Protein AF-A0A9L0SEK7-F1 (afdb_monomer_lite)

Radius of gyration: 17.2 Å; chains: 1; bounding box: 53×29×47 Å

Sequence (97 aa):
PIRLSADFSTETLQARREWSDIFKALKDKNLQPRILYPARISFRYEGEIKSFPDKQKLREFVTKSPPLQEILKKALILEKRKKGERGHKPQTRETDG

Secondary structure (DSSP, 8-state):
---------HHHHHHHHHHHHHHHHHHHTT---EEETTTEEEEEETTEEEEESSHHHHHHHHHH-HHHHHHHHHHHHHHHHHTSS------------

InterPro domains:
  IPR004244 Transposase, L1 [PTHR11505] (1-80)
  IPR035300 L1 transposable element, dsRBD-like domain [PF17490] (11-73)
  IPR042566 L1 transposable element, C-terminal domain [G3DSA:3.30.250.20] (8-91)

Organism: Equus caballus (NCBI:txid9796)

Structure (mmCIF, N/CA/C/O backbone):
data_AF-A0A9L0SEK7-F1
#
_entry.id   AF-A0A9L0SEK7-F1
#
loop_
_atom_site.group_PDB
_atom_site.id
_atom_site.type_symbol
_atom_site.label_atom_id
_atom_site.label_alt_id
_atom_site.label_comp_id
_atom_site.label_asym_id
_atom_site.label_entity_id
_atom_site.label_seq_id
_atom_site.pdbx_PDB_ins_code
_atom_site.Cartn_x
_atom_site.Cartn_y
_atom_site.Cartn_z
_atom_site.occupancy
_atom_site.B_iso_or_equiv
_atom_site.auth_seq_id
_atom_site.auth_comp_id
_atom_site.auth_asym_id
_atom_site.auth_atom_id
_atom_site.pdbx_PDB_model_num
ATOM 1 N N . PRO A 1 1 ? 2.144 -6.645 -33.872 1.00 53.47 1 PRO A N 1
ATOM 2 C CA . PRO A 1 1 ? 2.146 -6.983 -32.426 1.00 53.47 1 PRO A CA 1
ATOM 3 C C . PRO A 1 1 ? 3.193 -6.154 -31.661 1.00 53.47 1 PRO A C 1
ATOM 5 O O . PRO A 1 1 ? 4.390 -6.357 -31.835 1.00 53.47 1 PRO A O 1
ATOM 8 N N . ILE A 1 2 ? 2.742 -5.182 -30.864 1.00 44.53 2 ILE A N 1
ATOM 9 C CA . ILE A 1 2 ? 3.615 -4.267 -30.117 1.00 44.53 2 ILE A CA 1
ATOM 10 C C . ILE A 1 2 ? 4.003 -4.951 -28.804 1.00 44.53 2 ILE A C 1
ATOM 12 O O . ILE A 1 2 ? 3.178 -5.094 -27.902 1.00 44.53 2 ILE A O 1
ATOM 16 N N . ARG A 1 3 ? 5.255 -5.403 -28.690 1.00 48.38 3 ARG A N 1
ATOM 17 C CA . ARG A 1 3 ? 5.814 -5.813 -27.399 1.00 48.38 3 ARG A CA 1
ATOM 18 C C . ARG A 1 3 ? 6.223 -4.534 -26.675 1.00 48.38 3 ARG A C 1
ATOM 20 O O . ARG A 1 3 ? 7.284 -3.987 -26.946 1.00 48.38 3 ARG A O 1
ATOM 27 N N . LEU A 1 4 ? 5.347 -4.033 -25.803 1.00 55.09 4 LEU A N 1
ATOM 28 C CA . LEU A 1 4 ? 5.680 -3.001 -24.818 1.00 55.09 4 LEU A CA 1
ATOM 29 C C . LEU A 1 4 ? 6.699 -3.595 -23.834 1.00 55.09 4 LEU A C 1
ATOM 31 O O . LEU A 1 4 ? 6.350 -4.035 -22.740 1.00 55.09 4 LEU A O 1
ATOM 35 N N . SER A 1 5 ? 7.966 -3.647 -24.244 1.00 54.03 5 SER A N 1
ATOM 36 C CA . SER A 1 5 ? 9.093 -3.763 -23.327 1.00 54.03 5 SER A CA 1
ATOM 37 C C . SER A 1 5 ? 9.185 -2.437 -22.582 1.00 54.03 5 SER A C 1
ATOM 39 O O . SER A 1 5 ? 9.952 -1.553 -22.944 1.00 54.03 5 SER A O 1
ATOM 41 N N . ALA A 1 6 ? 8.328 -2.266 -21.574 1.00 58.75 6 ALA A N 1
ATOM 42 C CA . ALA A 1 6 ? 8.636 -1.350 -20.492 1.00 58.75 6 ALA A CA 1
ATOM 43 C C . ALA A 1 6 ? 10.015 -1.759 -19.961 1.00 58.75 6 ALA A C 1
ATOM 45 O O . ALA A 1 6 ? 10.242 -2.949 -19.744 1.00 58.75 6 ALA A O 1
ATOM 46 N N . ASP A 1 7 ? 10.930 -0.806 -19.823 1.00 58.78 7 ASP A N 1
ATOM 47 C CA . ASP A 1 7 ? 12.290 -1.022 -19.330 1.00 58.78 7 ASP A CA 1
ATOM 48 C C . ASP A 1 7 ? 12.222 -1.567 -17.889 1.00 58.78 7 ASP A C 1
ATOM 50 O O . ASP A 1 7 ? 12.166 -0.839 -16.896 1.00 58.78 7 ASP A O 1
ATOM 54 N N . PHE A 1 8 ? 12.076 -2.889 -17.769 1.00 62.03 8 PHE A N 1
ATOM 55 C CA . PHE A 1 8 ? 11.927 -3.599 -16.509 1.00 62.03 8 PHE A CA 1
ATOM 56 C C . PHE A 1 8 ? 13.307 -3.737 -15.869 1.00 62.03 8 PHE A C 1
ATOM 58 O O . PHE A 1 8 ? 13.884 -4.823 -15.847 1.00 62.03 8 PHE A O 1
ATOM 65 N N . SER A 1 9 ? 13.832 -2.641 -15.318 1.00 74.50 9 SER A N 1
ATOM 66 C CA . SER A 1 9 ? 14.967 -2.735 -14.400 1.00 74.50 9 SER A CA 1
ATOM 67 C C . SER A 1 9 ? 14.615 -3.688 -13.250 1.00 74.50 9 SER A C 1
ATOM 69 O O . SER A 1 9 ? 13.465 -3.754 -12.787 1.00 74.50 9 SER A O 1
ATOM 71 N N . THR A 1 10 ? 15.614 -4.422 -12.764 1.00 70.56 10 THR A N 1
ATOM 72 C CA . THR A 1 10 ? 15.499 -5.329 -11.615 1.00 70.56 10 THR A CA 1
ATOM 73 C C . THR A 1 10 ? 14.920 -4.624 -10.385 1.00 70.56 10 THR A C 1
ATOM 75 O O . THR A 1 10 ? 14.124 -5.223 -9.660 1.00 70.56 10 THR A O 1
ATOM 78 N N . GLU A 1 11 ? 15.208 -3.331 -10.207 1.00 71.62 11 GLU A N 1
ATOM 79 C CA . GLU A 1 11 ? 14.646 -2.494 -9.140 1.00 71.62 11 GLU A CA 1
ATOM 80 C C . GLU A 1 11 ? 13.126 -2.316 -9.263 1.00 71.62 11 GLU A C 1
ATOM 82 O O . GLU A 1 11 ? 12.395 -2.431 -8.278 1.00 71.62 11 GLU A O 1
ATOM 87 N N . THR A 1 12 ? 12.620 -2.116 -10.483 1.00 76.44 12 THR A N 1
ATOM 88 C CA . THR A 1 12 ? 11.179 -1.947 -10.736 1.00 76.44 12 THR A CA 1
ATOM 89 C C . THR A 1 12 ? 10.434 -3.266 -10.523 1.00 76.44 12 THR A C 1
ATOM 91 O O . THR A 1 12 ? 9.343 -3.295 -9.945 1.00 76.44 12 THR A O 1
ATOM 94 N N . LEU A 1 13 ? 11.036 -4.387 -10.933 1.00 79.25 13 LEU A N 1
ATOM 95 C CA . LEU A 1 13 ? 10.486 -5.724 -10.697 1.00 79.25 13 LEU A CA 1
ATOM 96 C C . LEU A 1 13 ? 10.453 -6.081 -9.207 1.00 79.25 13 LEU A C 1
ATOM 98 O O . LEU A 1 13 ? 9.457 -6.638 -8.732 1.00 79.25 13 LEU A O 1
ATOM 102 N N . GLN A 1 14 ? 11.506 -5.739 -8.460 1.00 78.69 14 GLN A N 1
ATOM 103 C CA . GLN A 1 14 ? 11.546 -5.967 -7.021 1.00 78.69 14 GLN A CA 1
ATOM 104 C C . GLN A 1 14 ? 10.504 -5.107 -6.299 1.00 78.69 14 GLN A C 1
ATOM 106 O O . GLN A 1 14 ? 9.709 -5.645 -5.525 1.00 78.69 14 GLN A O 1
ATOM 111 N N . ALA A 1 15 ? 10.428 -3.813 -6.618 1.00 78.00 15 ALA A N 1
ATOM 112 C CA . ALA A 1 15 ? 9.442 -2.916 -6.033 1.00 78.00 15 ALA A CA 1
ATOM 113 C C . ALA A 1 15 ? 8.007 -3.414 -6.276 1.00 78.00 15 ALA A C 1
ATOM 115 O O . ALA A 1 15 ? 7.185 -3.388 -5.363 1.00 78.00 15 ALA A O 1
ATOM 116 N N . ARG A 1 16 ? 7.696 -3.966 -7.460 1.00 82.31 16 ARG A N 1
ATOM 117 C CA . ARG A 1 16 ? 6.378 -4.576 -7.729 1.00 82.31 16 ARG A CA 1
ATOM 118 C C . ARG A 1 16 ? 6.066 -5.791 -6.858 1.00 82.31 16 ARG A C 1
ATOM 120 O O . ARG A 1 16 ? 4.918 -5.938 -6.431 1.00 82.31 16 ARG A O 1
ATOM 127 N N . ARG A 1 17 ? 7.048 -6.654 -6.571 1.00 82.31 17 ARG A N 1
ATOM 128 C CA . ARG A 1 17 ? 6.852 -7.756 -5.611 1.00 82.31 17 ARG A CA 1
ATOM 129 C C . ARG A 1 17 ? 6.554 -7.211 -4.222 1.00 82.31 17 ARG A C 1
ATOM 131 O O . ARG A 1 17 ? 5.575 -7.630 -3.619 1.00 82.31 17 ARG A O 1
ATOM 138 N N . GLU A 1 18 ? 7.330 -6.233 -3.766 1.00 80.06 18 GLU A N 1
ATOM 139 C CA . GLU A 1 18 ? 7.120 -5.609 -2.456 1.00 80.06 18 GLU A CA 1
ATOM 140 C C . GLU A 1 18 ? 5.742 -4.930 -2.359 1.00 80.06 18 GLU A C 1
ATOM 142 O O . GLU A 1 18 ? 5.057 -5.050 -1.341 1.00 80.06 18 GLU A O 1
ATOM 147 N N . TRP A 1 19 ? 5.283 -4.283 -3.436 1.00 87.56 19 TRP A N 1
ATOM 148 C CA . TRP A 1 19 ? 3.940 -3.705 -3.508 1.00 87.56 19 TRP A CA 1
ATOM 149 C C . TRP A 1 19 ? 2.822 -4.747 -3.510 1.00 87.56 19 TRP A C 1
ATOM 151 O O . TRP A 1 19 ? 1.720 -4.429 -3.073 1.00 87.56 19 TRP A O 1
ATOM 161 N N . SER A 1 20 ? 3.076 -5.981 -3.952 1.00 86.56 20 SER A N 1
ATOM 162 C CA . SER A 1 20 ? 2.050 -7.029 -4.035 1.00 86.56 20 SER A CA 1
ATOM 163 C C . SER A 1 20 ? 1.557 -7.466 -2.650 1.00 86.56 20 SER A C 1
ATOM 165 O O . SER A 1 20 ? 0.348 -7.563 -2.426 1.00 86.56 20 SER A O 1
ATOM 167 N N . ASP A 1 21 ? 2.473 -7.665 -1.698 1.00 86.19 21 ASP A N 1
ATOM 168 C CA . ASP A 1 21 ? 2.129 -8.021 -0.314 1.00 86.19 21 ASP A CA 1
ATOM 169 C C . ASP A 1 21 ? 1.372 -6.879 0.392 1.00 86.19 21 ASP A C 1
ATOM 171 O O . ASP A 1 21 ? 0.361 -7.103 1.064 1.00 86.19 21 ASP A O 1
ATOM 175 N N . ILE A 1 22 ? 1.813 -5.634 0.182 1.00 88.12 22 ILE A N 1
ATOM 176 C CA . ILE A 1 22 ? 1.172 -4.427 0.729 1.00 88.12 22 ILE A CA 1
ATOM 177 C C . ILE A 1 22 ? -0.228 -4.245 0.135 1.00 88.12 22 ILE A C 1
ATOM 179 O O . ILE A 1 22 ? -1.187 -3.998 0.863 1.00 88.12 22 ILE A O 1
ATOM 183 N N . PHE A 1 23 ? -0.368 -4.410 -1.180 1.00 89.44 23 PHE A N 1
ATOM 184 C CA . PHE A 1 23 ? -1.644 -4.307 -1.879 1.00 89.44 23 PHE A CA 1
ATOM 185 C C . PHE A 1 23 ? -2.675 -5.289 -1.319 1.00 89.44 23 PHE A C 1
ATOM 187 O O . PHE A 1 23 ? -3.821 -4.907 -1.087 1.00 89.44 23 PHE A O 1
ATOM 194 N N . LYS A 1 24 ? -2.269 -6.536 -1.039 1.00 88.81 24 LYS A N 1
ATOM 195 C CA . LYS A 1 24 ? -3.155 -7.545 -0.442 1.00 88.81 24 LYS A CA 1
ATOM 196 C C . LYS A 1 24 ? -3.650 -7.118 0.943 1.00 88.81 24 LYS A C 1
ATOM 198 O O . LYS A 1 24 ? -4.843 -7.231 1.212 1.00 88.81 24 LYS A O 1
ATOM 203 N N . ALA A 1 25 ? -2.767 -6.581 1.786 1.00 88.94 25 ALA A N 1
ATOM 204 C CA . ALA A 1 25 ? -3.129 -6.097 3.119 1.00 88.94 25 ALA A CA 1
ATOM 205 C C . ALA A 1 25 ? -4.058 -4.866 3.076 1.00 88.94 25 ALA A C 1
ATOM 207 O O . ALA A 1 25 ? -5.012 -4.783 3.844 1.00 88.94 25 ALA A O 1
ATOM 208 N N . LEU A 1 26 ? -3.834 -3.935 2.143 1.00 90.81 26 LEU A N 1
ATOM 209 C CA . LEU A 1 26 ? -4.723 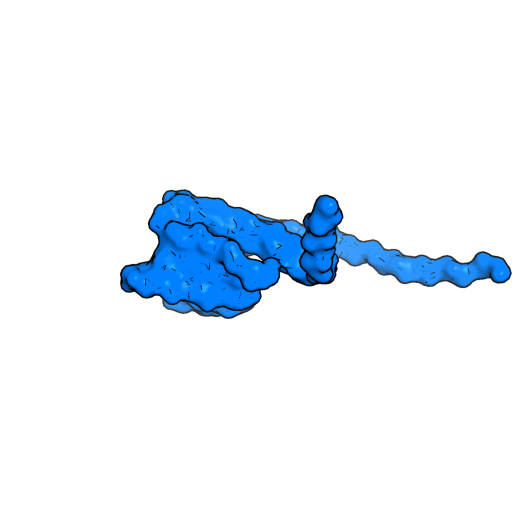-2.783 1.941 1.00 90.81 26 LEU A CA 1
ATOM 210 C C . LEU A 1 26 ? -6.096 -3.200 1.389 1.00 90.81 26 LEU A C 1
ATOM 212 O O . LEU A 1 26 ? -7.114 -2.597 1.735 1.00 90.81 26 LEU A O 1
ATOM 216 N N . LYS A 1 27 ? -6.136 -4.236 0.541 1.00 89.75 27 LYS A N 1
ATOM 217 C CA . LYS A 1 27 ? -7.375 -4.784 -0.023 1.00 89.75 27 LYS A CA 1
ATOM 218 C C . LYS A 1 27 ? -8.236 -5.460 1.046 1.00 89.75 27 LYS A C 1
ATOM 220 O O . LYS A 1 27 ? -9.444 -5.263 1.034 1.00 89.75 27 LYS A O 1
ATOM 225 N N . ASP A 1 28 ? -7.619 -6.179 1.984 1.00 89.75 28 ASP A N 1
ATOM 226 C CA . ASP A 1 28 ? -8.295 -6.802 3.136 1.00 89.75 28 ASP A CA 1
ATOM 227 C C . ASP A 1 28 ? -9.069 -5.780 3.987 1.00 89.75 28 ASP A C 1
ATOM 229 O O . ASP A 1 28 ? -10.147 -6.059 4.500 1.00 89.75 28 ASP A O 1
ATOM 233 N N . LYS A 1 29 ? -8.559 -4.546 4.062 1.00 89.38 29 LYS A N 1
ATOM 234 C CA . LYS A 1 29 ? -9.186 -3.432 4.789 1.00 89.38 29 LYS A CA 1
ATOM 235 C C . LYS A 1 29 ? -10.053 -2.521 3.930 1.00 89.38 29 LYS A C 1
ATOM 237 O O . LYS A 1 29 ? -10.436 -1.445 4.377 1.00 89.38 29 LYS A O 1
ATOM 242 N N . ASN A 1 30 ? -10.358 -2.936 2.702 1.00 89.88 30 ASN A N 1
ATOM 243 C CA . ASN A 1 30 ? -11.197 -2.192 1.768 1.00 89.88 30 ASN A CA 1
ATOM 244 C C . ASN A 1 30 ? -10.719 -0.743 1.508 1.00 89.88 30 ASN A C 1
ATOM 246 O O . ASN A 1 30 ? -11.513 0.143 1.196 1.00 89.88 30 ASN A O 1
ATOM 250 N N . LEU A 1 31 ? -9.404 -0.498 1.585 1.00 91.44 31 LEU A N 1
ATOM 251 C CA . LEU A 1 31 ? -8.794 0.829 1.391 1.00 91.44 31 LEU A CA 1
ATOM 252 C C . LEU A 1 31 ? -8.658 1.220 -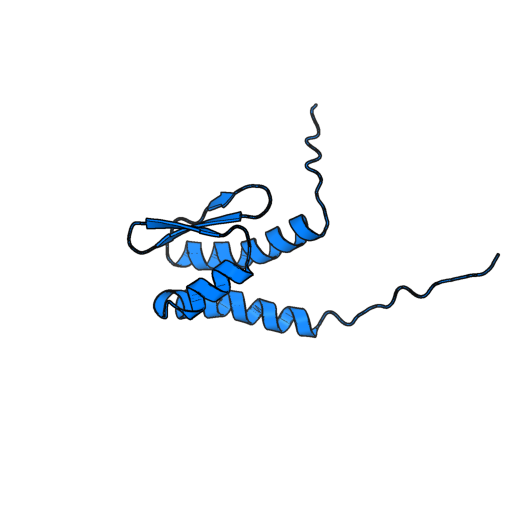0.091 1.00 91.44 31 LEU A C 1
ATOM 254 O O . LEU A 1 31 ? -7.991 2.194 -0.426 1.00 91.44 31 LEU A O 1
ATOM 258 N N . GLN A 1 32 ? -9.274 0.459 -1.000 1.00 94.00 32 GLN A N 1
ATOM 259 C CA . GLN A 1 32 ? -9.270 0.704 -2.447 1.00 94.00 32 GLN A CA 1
ATOM 260 C C . GLN A 1 32 ? -7.854 0.950 -3.016 1.00 94.00 32 GLN A C 1
ATOM 262 O O . GLN A 1 32 ? -7.621 1.974 -3.668 1.00 94.00 32 GLN A O 1
ATOM 267 N N . PRO A 1 33 ? -6.883 0.047 -2.760 1.00 93.00 33 PRO A N 1
ATOM 268 C CA . PRO A 1 33 ? -5.526 0.244 -3.239 1.00 93.00 33 PRO A CA 1
ATOM 269 C C . PRO A 1 33 ? -5.457 0.186 -4.771 1.00 93.00 33 PRO A C 1
ATOM 271 O O . PRO A 1 33 ? -6.164 -0.590 -5.417 1.00 93.00 33 PRO A O 1
ATOM 274 N N . ARG A 1 34 ? -4.560 0.975 -5.360 1.00 91.88 34 ARG A N 1
ATOM 275 C CA . ARG A 1 34 ? -4.209 0.979 -6.785 1.00 91.88 34 ARG A CA 1
ATOM 276 C C . ARG A 1 34 ? -2.692 0.999 -6.933 1.00 91.88 34 ARG A C 1
ATOM 278 O O . ARG A 1 34 ? -2.013 1.809 -6.311 1.00 91.88 34 ARG A O 1
ATOM 285 N N . ILE A 1 35 ? -2.161 0.115 -7.771 1.00 88.06 35 ILE A N 1
ATOM 286 C CA . ILE A 1 35 ? -0.748 0.138 -8.164 1.00 88.06 35 ILE A CA 1
ATOM 287 C C . ILE A 1 35 ? -0.651 0.969 -9.442 1.00 88.06 35 ILE A C 1
ATOM 289 O O . ILE A 1 35 ? -1.307 0.661 -10.435 1.00 88.06 35 ILE A O 1
ATOM 293 N N . LEU A 1 36 ? 0.147 2.029 -9.403 1.00 87.25 36 LEU A N 1
ATOM 294 C CA . LEU A 1 36 ? 0.424 2.905 -10.534 1.00 87.25 36 LEU A CA 1
ATOM 295 C C . LEU A 1 36 ? 1.822 2.596 -11.087 1.00 87.25 36 LEU A C 1
ATOM 297 O O . LEU A 1 36 ? 2.765 2.322 -10.340 1.00 87.25 36 LEU A O 1
A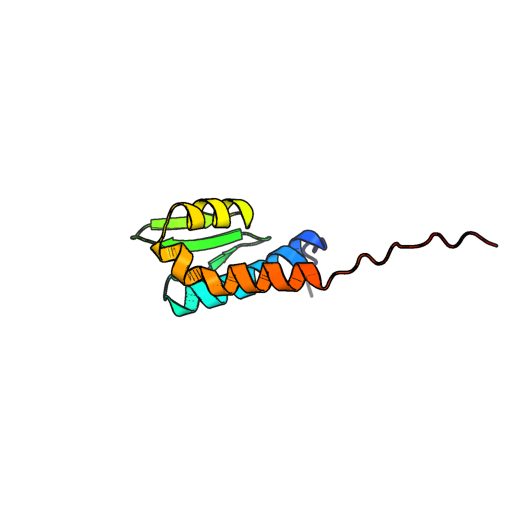TOM 301 N N . TYR A 1 37 ? 1.961 2.656 -12.410 1.00 79.56 37 TYR A N 1
ATOM 302 C CA . TYR A 1 37 ? 3.240 2.471 -13.094 1.00 79.56 37 TYR A CA 1
ATOM 303 C C . TYR A 1 37 ? 4.219 3.618 -12.758 1.00 79.56 37 TYR A C 1
ATOM 305 O O . TYR A 1 37 ? 3.770 4.758 -12.609 1.00 79.56 37 TYR A O 1
ATOM 313 N N . PRO A 1 38 ? 5.542 3.374 -12.658 1.00 75.19 38 PRO A N 1
ATOM 314 C CA . PRO A 1 38 ? 6.240 2.081 -12.738 1.00 75.19 38 PRO A CA 1
ATOM 315 C C . PRO A 1 38 ? 6.268 1.290 -11.418 1.00 75.19 38 PRO A C 1
ATOM 317 O O . PRO A 1 38 ? 6.275 0.060 -11.446 1.00 75.19 38 PRO A O 1
ATOM 320 N N . ALA A 1 39 ? 6.226 1.968 -10.267 1.00 80.19 39 ALA A N 1
ATOM 321 C CA . ALA A 1 39 ? 6.285 1.335 -8.947 1.00 80.19 39 ALA A CA 1
ATOM 322 C C . ALA A 1 39 ? 5.699 2.223 -7.833 1.00 80.19 39 ALA A C 1
ATOM 324 O O . ALA A 1 39 ? 6.319 2.390 -6.787 1.00 80.19 39 ALA A O 1
ATOM 325 N N . ARG A 1 40 ? 4.516 2.815 -8.036 1.00 88.56 40 ARG A N 1
ATOM 326 C CA . ARG A 1 40 ? 3.841 3.630 -7.008 1.00 88.56 40 ARG A CA 1
ATOM 327 C C . ARG A 1 40 ? 2.594 2.904 -6.505 1.00 88.56 40 ARG A C 1
ATOM 329 O O . ARG A 1 40 ? 1.937 2.212 -7.278 1.00 88.56 40 ARG A O 1
ATOM 336 N N . ILE A 1 41 ? 2.219 3.099 -5.245 1.00 91.12 41 ILE A N 1
ATOM 337 C CA . ILE A 1 41 ? 0.919 2.650 -4.724 1.00 91.12 41 ILE A CA 1
ATOM 338 C C . ILE A 1 41 ? 0.094 3.854 -4.289 1.00 91.12 41 ILE A C 1
ATOM 340 O O . ILE A 1 41 ? 0.629 4.824 -3.757 1.00 91.12 41 ILE A O 1
ATOM 344 N N . SER A 1 42 ? -1.214 3.795 -4.481 1.00 93.12 42 SER A N 1
ATOM 345 C CA . SER A 1 42 ? -2.156 4.707 -3.849 1.00 93.12 42 SER A CA 1
ATOM 346 C C . SER A 1 42 ? -3.274 3.937 -3.170 1.00 93.12 42 SER A C 1
ATOM 348 O O . SER A 1 42 ? -3.580 2.813 -3.554 1.00 93.12 42 SER A O 1
ATOM 350 N N . PHE A 1 43 ? -3.856 4.514 -2.127 1.00 93.94 43 PHE A N 1
ATOM 351 C CA . PHE A 1 43 ? -5.021 3.966 -1.438 1.00 93.94 43 PHE A CA 1
ATOM 352 C C . PHE A 1 43 ? -5.800 5.090 -0.761 1.00 93.94 43 PHE A C 1
ATOM 354 O O . PHE A 1 43 ? -5.266 6.175 -0.515 1.00 93.94 43 PHE A O 1
ATOM 361 N N . ARG A 1 44 ? -7.075 4.834 -0.480 1.00 93.81 44 ARG A N 1
ATOM 362 C CA . ARG A 1 44 ? -7.937 5.751 0.256 1.00 93.81 44 ARG A CA 1
ATOM 363 C C . ARG A 1 44 ? -7.765 5.519 1.753 1.00 93.81 44 ARG A C 1
ATOM 365 O O . ARG A 1 44 ? -7.930 4.397 2.221 1.00 93.81 44 ARG A O 1
ATOM 372 N N . TYR A 1 45 ? -7.456 6.572 2.495 1.00 90.88 45 TYR A N 1
ATOM 373 C CA . TYR A 1 45 ? -7.295 6.548 3.944 1.00 90.88 45 TYR A CA 1
ATOM 374 C C . TYR A 1 45 ? -7.855 7.839 4.537 1.00 90.88 45 TYR A C 1
ATOM 376 O O . TYR A 1 45 ? -7.550 8.918 4.038 1.00 90.88 45 TYR A O 1
ATOM 384 N N . GLU A 1 46 ? -8.726 7.712 5.542 1.00 89.81 46 GLU A N 1
ATOM 385 C CA . GLU A 1 46 ? -9.416 8.847 6.186 1.00 89.81 46 GLU A CA 1
ATOM 386 C C . GLU A 1 46 ? -10.111 9.800 5.189 1.00 89.81 46 GLU A C 1
ATOM 388 O O . GLU A 1 46 ? -10.141 11.011 5.355 1.00 89.81 46 GLU A O 1
ATOM 393 N N . GLY A 1 47 ? -10.673 9.251 4.107 1.00 90.62 47 GLY A N 1
ATOM 394 C CA . GLY A 1 47 ? -11.373 10.028 3.077 1.00 90.62 47 GLY A CA 1
ATOM 395 C C . GLY A 1 47 ? -10.473 10.591 1.973 1.00 90.62 47 GLY A C 1
ATOM 396 O O . GLY A 1 47 ? -10.978 10.831 0.876 1.00 90.62 47 GLY A O 1
ATOM 397 N N . GLU A 1 48 ? -9.162 10.677 2.195 1.00 92.50 48 GLU A N 1
ATOM 398 C CA . GLU A 1 48 ? -8.178 11.178 1.233 1.00 92.50 48 GLU A CA 1
ATOM 399 C C . GLU A 1 48 ? -7.504 10.052 0.435 1.00 92.50 48 GLU A C 1
ATOM 401 O O . GLU A 1 48 ? -7.311 8.938 0.924 1.00 92.50 48 GLU A O 1
ATOM 406 N N . ILE A 1 49 ? -7.085 10.341 -0.800 1.00 92.88 49 ILE A N 1
ATOM 407 C CA . ILE A 1 49 ? -6.229 9.432 -1.573 1.00 92.88 49 ILE A CA 1
ATOM 408 C C . ILE A 1 49 ? -4.774 9.751 -1.237 1.00 92.88 49 ILE A C 1
ATOM 410 O O . ILE A 1 49 ? -4.258 10.805 -1.605 1.00 92.88 49 ILE A O 1
ATOM 414 N N . LYS A 1 50 ? -4.086 8.822 -0.575 1.00 92.75 50 LYS A N 1
ATOM 415 C CA . LYS A 1 50 ? -2.643 8.919 -0.335 1.00 92.75 50 LYS A CA 1
ATOM 416 C C . LYS A 1 50 ? -1.908 8.129 -1.412 1.00 92.75 50 LYS A C 1
ATOM 418 O O . LYS A 1 50 ? -2.335 7.037 -1.785 1.00 92.75 50 LYS A O 1
ATOM 423 N N . SER A 1 51 ? -0.810 8.679 -1.929 1.00 91.94 51 SER A N 1
ATOM 424 C CA . SER A 1 51 ? 0.034 8.013 -2.927 1.00 91.94 51 SER A CA 1
ATOM 425 C C . SER A 1 51 ? 1.491 8.013 -2.488 1.00 91.94 51 SER A C 1
ATOM 427 O O . SER A 1 51 ? 2.001 9.029 -2.020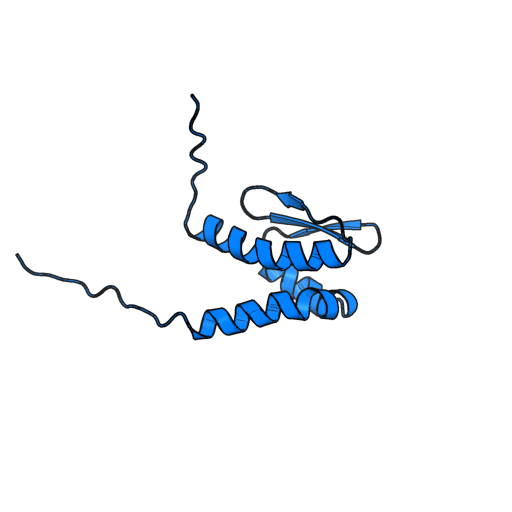 1.00 91.94 51 SER A O 1
ATOM 429 N N . PHE A 1 52 ? 2.158 6.880 -2.667 1.00 91.69 52 PHE A N 1
ATOM 430 C CA . PHE A 1 52 ? 3.528 6.656 -2.240 1.00 91.69 52 PHE A CA 1
ATOM 431 C C . PHE A 1 52 ? 4.339 6.158 -3.436 1.00 91.69 52 PHE A C 1
ATOM 433 O O . PHE A 1 52 ? 3.989 5.128 -4.021 1.00 91.69 52 PHE A O 1
ATOM 440 N N . PRO A 1 53 ? 5.384 6.895 -3.847 1.00 86.31 53 PRO A N 1
ATOM 441 C CA . PRO A 1 53 ? 6.237 6.476 -4.950 1.00 86.31 53 PRO A CA 1
ATOM 442 C C . PRO A 1 53 ? 7.248 5.403 -4.545 1.00 86.31 53 PRO A C 1
ATOM 444 O O . PRO A 1 53 ? 7.763 4.696 -5.399 1.00 86.31 53 PRO A O 1
ATOM 447 N N . ASP A 1 54 ? 7.506 5.272 -3.249 1.00 85.06 54 ASP A N 1
ATOM 448 C CA . ASP A 1 54 ? 8.472 4.348 -2.689 1.00 85.06 54 ASP A CA 1
ATOM 449 C C . ASP A 1 54 ? 7.951 3.773 -1.366 1.00 85.06 54 ASP A C 1
ATOM 451 O O . ASP A 1 54 ? 7.083 4.332 -0.684 1.00 85.06 54 ASP A O 1
ATOM 455 N N . LYS A 1 55 ? 8.482 2.608 -1.008 1.00 82.69 55 LYS A N 1
ATOM 456 C CA . LYS A 1 55 ? 8.090 1.895 0.207 1.00 82.69 55 LYS A CA 1
ATOM 457 C C . LYS A 1 55 ? 8.592 2.579 1.478 1.00 82.69 55 LYS A C 1
ATOM 459 O O . LYS A 1 55 ? 7.994 2.386 2.536 1.00 82.69 55 LYS A O 1
ATOM 464 N N . GLN A 1 56 ? 9.679 3.347 1.408 1.00 85.56 56 GLN A N 1
ATOM 465 C CA . GLN A 1 56 ? 10.232 4.017 2.582 1.00 85.56 56 GLN A CA 1
ATOM 466 C C . GLN A 1 56 ? 9.267 5.092 3.089 1.00 85.56 56 GLN A C 1
ATOM 468 O O . GLN A 1 56 ? 8.875 5.038 4.252 1.00 85.56 56 GLN A O 1
ATOM 473 N N . LYS A 1 57 ? 8.764 5.951 2.200 1.00 89.88 57 LYS A N 1
ATOM 474 C CA . LYS A 1 57 ? 7.735 6.948 2.513 1.00 89.88 57 LYS A CA 1
ATOM 475 C C . LYS A 1 57 ? 6.459 6.314 3.041 1.00 89.88 57 LYS A C 1
ATOM 477 O O . LYS A 1 57 ? 5.859 6.841 3.976 1.00 89.88 57 LYS A O 1
ATOM 482 N N . LEU A 1 58 ? 6.059 5.159 2.497 1.00 89.62 58 LEU A N 1
ATOM 483 C CA . LEU A 1 58 ? 4.944 4.409 3.073 1.00 89.62 58 LEU A CA 1
ATOM 484 C C . LEU A 1 58 ? 5.256 3.978 4.512 1.00 89.62 58 LEU A C 1
ATOM 486 O O . LEU A 1 58 ? 4.421 4.163 5.388 1.00 89.62 58 LEU A O 1
ATOM 490 N N . ARG A 1 59 ? 6.443 3.425 4.789 1.00 88.50 59 ARG A N 1
ATOM 491 C CA . ARG A 1 59 ? 6.827 3.018 6.153 1.00 88.50 59 ARG A CA 1
ATOM 492 C C . ARG A 1 59 ? 6.851 4.194 7.122 1.00 88.50 59 ARG A C 1
ATOM 494 O O . ARG A 1 59 ? 6.388 4.036 8.248 1.00 88.50 59 ARG A O 1
ATOM 501 N N . GLU A 1 60 ? 7.362 5.346 6.705 1.00 90.62 60 GLU A N 1
ATOM 502 C CA . GLU A 1 60 ? 7.374 6.562 7.524 1.00 90.62 60 GLU A CA 1
ATOM 503 C C . GLU A 1 60 ? 5.952 7.025 7.852 1.00 90.62 60 GLU A C 1
ATOM 505 O O . GLU A 1 60 ? 5.667 7.365 8.998 1.00 90.62 60 GLU A O 1
ATOM 510 N N . PHE A 1 61 ? 5.038 6.967 6.879 1.00 91.00 61 PHE A N 1
ATOM 511 C CA . PHE A 1 61 ? 3.625 7.284 7.091 1.00 91.00 61 PHE A CA 1
ATOM 512 C C . PHE A 1 61 ? 2.946 6.288 8.039 1.00 91.00 61 PHE A C 1
ATOM 514 O O . PHE A 1 61 ? 2.338 6.680 9.027 1.00 91.00 61 PHE A O 1
ATOM 521 N N . VAL A 1 62 ? 3.133 4.991 7.801 1.00 89.56 62 VAL A N 1
ATOM 522 C CA . VAL A 1 62 ? 2.593 3.911 8.639 1.00 89.56 62 VAL A CA 1
ATOM 523 C C . VAL A 1 62 ? 3.111 3.990 10.076 1.00 89.56 62 VAL A C 1
ATOM 525 O O . VAL A 1 62 ? 2.372 3.696 11.007 1.00 89.56 62 VAL A O 1
ATOM 528 N N . THR A 1 63 ? 4.357 4.426 10.274 1.00 88.00 63 THR A N 1
ATOM 529 C CA . THR A 1 63 ? 4.936 4.612 11.617 1.00 88.00 63 THR A CA 1
ATOM 530 C C . THR A 1 63 ? 4.278 5.772 12.370 1.00 88.00 63 THR A C 1
ATOM 532 O O . THR A 1 63 ? 4.205 5.734 13.593 1.00 88.00 63 THR A O 1
ATOM 535 N N . LYS A 1 64 ? 3.761 6.783 11.661 1.00 91.06 64 LYS A N 1
ATOM 536 C CA . LYS A 1 64 ? 3.042 7.921 12.257 1.00 91.06 64 LYS A CA 1
ATOM 537 C C . LYS A 1 64 ? 1.559 7.625 12.507 1.00 91.06 64 LYS A C 1
ATOM 539 O O . LYS A 1 64 ? 0.915 8.368 13.238 1.00 91.06 64 LYS A O 1
ATOM 544 N N . SER A 1 65 ? 1.021 6.556 11.920 1.00 88.62 65 SER A N 1
ATOM 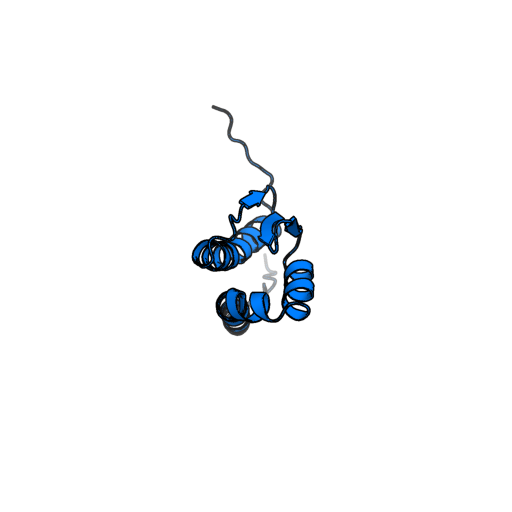545 C CA . SER A 1 65 ? -0.405 6.219 11.961 1.00 88.62 65 SER A CA 1
ATOM 546 C C . SER A 1 65 ? -0.628 4.829 12.576 1.00 88.62 65 SER A C 1
ATOM 548 O O . SER A 1 65 ? -0.589 3.829 11.850 1.00 88.62 65 SER A O 1
ATOM 550 N N . PRO A 1 66 ? -0.933 4.736 13.886 1.00 88.12 66 PRO A N 1
ATOM 551 C CA . PRO A 1 66 ? -1.151 3.461 14.578 1.00 88.12 66 PRO A CA 1
ATOM 552 C C . PRO A 1 66 ? -2.165 2.511 13.902 1.00 88.12 66 PRO A C 1
ATOM 554 O O . PRO A 1 66 ? -1.865 1.321 13.787 1.00 88.12 66 PRO A O 1
ATOM 557 N N . PRO A 1 67 ? -3.309 2.982 13.357 1.00 88.56 67 PRO A N 1
ATOM 558 C CA . PRO A 1 67 ? -4.259 2.100 12.672 1.00 88.56 67 PRO A CA 1
ATOM 559 C C . PRO A 1 67 ? -3.656 1.429 11.433 1.00 88.56 67 PRO A C 1
ATOM 561 O O . PRO A 1 67 ? -3.847 0.237 11.195 1.00 88.56 67 PRO A O 1
ATOM 564 N N . LEU A 1 68 ? -2.875 2.174 10.645 1.00 88.31 68 LEU A N 1
ATOM 565 C CA . LEU A 1 68 ? -2.193 1.627 9.473 1.00 88.31 68 LEU A CA 1
ATOM 566 C C . LEU A 1 68 ? -1.050 0.697 9.858 1.00 88.31 68 LEU A C 1
ATOM 568 O O . LEU A 1 68 ? -0.784 -0.267 9.135 1.00 88.31 68 LEU A O 1
ATOM 572 N N . GLN A 1 69 ? -0.394 0.963 10.988 1.00 88.88 69 GLN A N 1
ATOM 573 C CA . GLN A 1 69 ? 0.638 0.089 11.524 1.00 88.88 69 GLN A CA 1
ATOM 574 C C . GLN A 1 69 ? 0.084 -1.309 11.779 1.00 88.88 69 GLN A C 1
ATOM 576 O O . GLN A 1 69 ? 0.715 -2.273 11.359 1.00 88.88 69 GLN A O 1
ATOM 581 N N . GLU A 1 70 ? -1.096 -1.427 12.390 1.00 87.75 70 GLU A N 1
ATOM 582 C CA . GLU A 1 70 ? -1.757 -2.714 12.636 1.00 87.75 70 GLU A CA 1
ATOM 583 C C . GLU A 1 70 ? -2.108 -3.445 11.335 1.00 87.75 70 GLU A C 1
ATOM 585 O O . GLU A 1 70 ? -1.827 -4.637 11.184 1.00 87.75 70 GLU A O 1
ATOM 590 N N . ILE A 1 71 ? -2.652 -2.714 10.360 1.00 87.81 71 ILE A N 1
ATOM 591 C CA . ILE A 1 71 ? -3.073 -3.250 9.059 1.00 87.81 71 ILE A CA 1
ATOM 592 C C . ILE A 1 71 ? -1.880 -3.798 8.272 1.00 87.81 71 ILE A C 1
ATOM 594 O O . ILE A 1 71 ? -1.920 -4.908 7.736 1.00 87.81 71 ILE A O 1
ATOM 598 N N . LEU A 1 72 ? -0.797 -3.024 8.206 1.00 87.56 72 LEU A N 1
ATOM 599 C CA . LEU A 1 72 ? 0.376 -3.345 7.397 1.00 87.56 72 LEU A CA 1
ATOM 600 C C . LEU A 1 72 ? 1.456 -4.103 8.172 1.00 87.56 72 LEU A C 1
ATOM 602 O O . LEU A 1 72 ? 2.458 -4.501 7.577 1.00 87.56 72 LEU A O 1
ATOM 606 N N . LYS A 1 73 ? 1.244 -4.390 9.463 1.00 84.50 73 LYS A N 1
ATOM 607 C CA . LYS A 1 73 ? 2.188 -5.121 10.322 1.00 84.50 73 LYS A CA 1
ATOM 608 C C . LYS A 1 73 ? 2.633 -6.436 9.689 1.00 84.50 73 LYS A C 1
ATOM 610 O O . LYS A 1 73 ? 3.826 -6.708 9.607 1.00 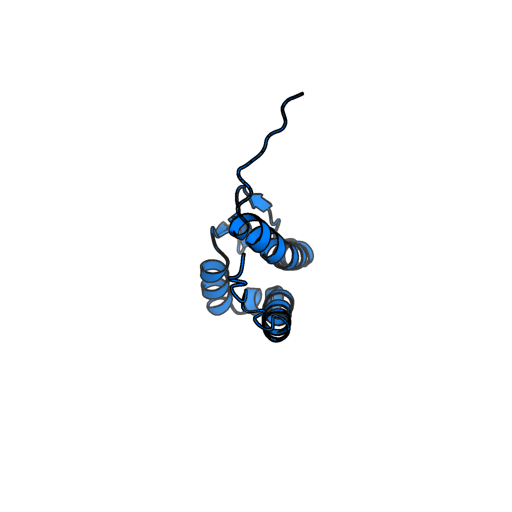84.50 73 LYS A O 1
ATOM 615 N N . LYS A 1 74 ? 1.686 -7.237 9.189 1.00 79.19 74 LYS A N 1
ATOM 616 C CA . LYS A 1 74 ? 1.975 -8.549 8.580 1.00 79.19 74 LYS A CA 1
ATOM 617 C C . LYS A 1 74 ? 2.790 -8.420 7.289 1.00 79.19 74 LYS A C 1
ATOM 619 O O . LYS A 1 74 ? 3.779 -9.131 7.127 1.00 79.19 74 LYS A O 1
ATOM 624 N N . ALA A 1 75 ? 2.419 -7.482 6.418 1.00 79.44 75 ALA A N 1
ATOM 625 C CA . ALA A 1 75 ? 3.129 -7.228 5.164 1.00 79.44 75 ALA A CA 1
ATOM 626 C C . ALA A 1 75 ? 4.557 -6.701 5.409 1.00 79.44 75 ALA A C 1
ATOM 628 O O . ALA A 1 75 ? 5.502 -7.121 4.745 1.00 79.44 75 ALA A O 1
ATOM 629 N N . LEU A 1 76 ? 4.739 -5.831 6.409 1.00 76.50 76 LEU A N 1
ATOM 630 C CA . LEU A 1 76 ? 6.044 -5.265 6.763 1.00 76.50 76 LEU A CA 1
ATOM 631 C C . LEU A 1 76 ? 6.953 -6.254 7.519 1.00 76.50 76 LEU A C 1
ATOM 633 O O . LEU A 1 76 ? 8.172 -6.207 7.348 1.00 76.50 76 LEU A O 1
ATOM 637 N N . ILE A 1 77 ? 6.395 -7.168 8.324 1.00 72.88 77 ILE A N 1
ATOM 638 C CA . ILE A 1 77 ? 7.160 -8.216 9.027 1.00 72.88 77 ILE A CA 1
ATOM 639 C C . ILE A 1 77 ? 7.672 -9.285 8.055 1.00 72.88 77 ILE A C 1
ATOM 641 O O . ILE A 1 77 ? 8.827 -9.703 8.172 1.00 72.88 77 ILE A O 1
ATOM 645 N N . LEU A 1 78 ? 6.844 -9.721 7.097 1.00 65.19 78 LEU A N 1
ATOM 646 C CA . LEU A 1 78 ? 7.215 -10.759 6.126 1.00 65.19 78 LEU A CA 1
ATOM 647 C C . LEU A 1 78 ? 8.451 -10.357 5.305 1.00 65.19 78 LEU A C 1
ATOM 649 O O . LEU A 1 78 ? 9.340 -11.169 5.052 1.00 65.19 78 LEU A O 1
ATOM 653 N N . GLU A 1 79 ? 8.561 -9.072 4.989 1.00 62.69 79 GLU A N 1
ATOM 654 C CA . GLU A 1 79 ? 9.714 -8.489 4.306 1.00 62.69 79 GLU A CA 1
ATOM 655 C C . GLU A 1 79 ? 11.002 -8.528 5.134 1.00 62.69 79 GLU A C 1
ATOM 657 O O . GLU A 1 79 ? 12.079 -8.810 4.604 1.00 62.69 79 GLU A O 1
ATOM 662 N N . LYS A 1 80 ? 10.909 -8.303 6.451 1.00 61.84 80 LYS A N 1
ATOM 663 C CA . LYS A 1 80 ? 12.081 -8.368 7.334 1.00 61.84 80 LYS A CA 1
ATOM 664 C C . LYS A 1 80 ? 12.643 -9.791 7.427 1.00 61.84 80 LYS A C 1
ATOM 666 O O . LYS A 1 80 ? 13.856 -9.942 7.520 1.00 61.84 80 LYS A O 1
ATOM 671 N N . ARG A 1 81 ? 11.784 -10.818 7.349 1.00 59.38 81 ARG A N 1
ATOM 672 C CA . ARG A 1 81 ? 12.214 -12.228 7.319 1.00 59.38 81 ARG A CA 1
ATOM 673 C C . ARG A 1 81 ? 12.861 -12.611 5.983 1.00 59.38 81 ARG A C 1
ATOM 675 O O . ARG A 1 81 ? 13.925 -13.214 5.995 1.00 59.38 81 ARG A O 1
ATOM 682 N N . LYS A 1 82 ? 12.318 -12.166 4.841 1.00 57.59 82 LYS A N 1
ATOM 683 C CA . LYS A 1 82 ? 12.910 -12.441 3.511 1.00 57.59 82 LYS A CA 1
ATOM 684 C C . LYS A 1 82 ? 14.280 -11.792 3.268 1.00 57.59 82 LYS A C 1
ATOM 686 O O . LYS A 1 82 ? 14.997 -12.223 2.367 1.00 57.59 82 LYS A O 1
ATOM 691 N N . LYS A 1 83 ? 14.657 -10.756 4.027 1.00 54.72 83 LYS A N 1
ATOM 692 C CA . LYS A 1 83 ? 16.021 -10.193 3.990 1.00 54.72 83 LYS A CA 1
ATOM 693 C C . LYS A 1 83 ? 17.052 -11.030 4.759 1.00 54.72 83 LYS A C 1
ATOM 695 O O . LYS A 1 83 ? 18.230 -10.888 4.469 1.00 54.72 83 LYS A O 1
ATOM 700 N N . GLY A 1 84 ? 16.631 -11.910 5.673 1.00 48.00 84 GLY A N 1
ATOM 701 C CA . GLY A 1 84 ? 17.528 -12.822 6.397 1.00 48.00 84 GLY A CA 1
ATOM 702 C C . GLY A 1 84 ? 17.967 -14.054 5.594 1.00 48.00 84 GLY A C 1
ATOM 703 O O . GLY A 1 84 ? 18.945 -14.689 5.959 1.00 48.00 84 GLY A O 1
ATOM 704 N N . GLU A 1 85 ? 17.281 -14.365 4.489 1.00 47.28 85 GLU A N 1
ATOM 705 C CA . GLU A 1 85 ? 17.551 -15.538 3.634 1.00 47.28 85 GLU A CA 1
ATOM 706 C C . GLU A 1 85 ? 18.218 -15.191 2.293 1.00 47.28 85 GLU A C 1
ATOM 708 O O . GLU A 1 85 ? 18.491 -16.068 1.479 1.00 47.28 85 GLU A O 1
ATOM 713 N N . ARG A 1 86 ? 18.520 -13.912 2.041 1.00 47.00 86 ARG A N 1
ATOM 714 C CA . ARG A 1 86 ? 19.382 -13.515 0.920 1.00 47.00 86 ARG A CA 1
ATOM 715 C C . ARG A 1 86 ? 20.815 -13.406 1.418 1.00 47.00 86 ARG A C 1
ATOM 717 O O . ARG A 1 86 ? 21.355 -12.315 1.575 1.00 47.00 86 ARG A O 1
ATOM 724 N N . GLY A 1 87 ? 21.412 -14.571 1.668 1.00 43.28 87 GLY A N 1
ATOM 725 C CA . GLY A 1 87 ? 22.860 -14.707 1.675 1.00 43.28 87 GLY A CA 1
ATOM 726 C C . GLY A 1 87 ? 23.404 -14.128 0.372 1.00 43.28 87 GLY A C 1
ATOM 727 O O . GLY A 1 87 ? 22.961 -14.486 -0.721 1.00 43.28 87 GLY A O 1
ATOM 728 N N . HIS A 1 88 ? 24.319 -13.176 0.505 1.00 48.88 88 HIS A N 1
ATOM 729 C CA . HIS A 1 88 ? 25.139 -12.689 -0.588 1.00 48.88 88 HIS A CA 1
ATOM 730 C C . HIS A 1 88 ? 25.774 -13.893 -1.292 1.00 48.88 88 HIS A C 1
ATOM 732 O O . HIS A 1 88 ? 26.549 -14.616 -0.671 1.00 48.88 88 HIS A O 1
ATOM 738 N N . LYS A 1 89 ? 25.494 -14.097 -2.582 1.00 42.00 89 LYS A N 1
ATOM 739 C CA . LYS A 1 89 ? 26.440 -14.822 -3.431 1.00 42.00 89 LYS A CA 1
ATOM 740 C C . LYS A 1 89 ? 27.376 -13.766 -4.023 1.00 42.00 89 LYS A C 1
ATOM 742 O O . LYS A 1 89 ? 26.913 -12.984 -4.853 1.00 42.00 89 LYS A O 1
ATOM 747 N N . PRO A 1 90 ? 28.644 -13.666 -3.586 1.00 45.44 90 PRO A N 1
ATOM 748 C CA . PRO A 1 90 ? 29.616 -12.878 -4.321 1.00 45.44 90 PRO A CA 1
ATOM 749 C C . PRO A 1 90 ? 29.786 -13.521 -5.697 1.00 45.44 90 PRO A C 1
ATOM 751 O O . PRO A 1 90 ? 30.000 -14.727 -5.815 1.00 45.44 90 PRO A O 1
ATOM 754 N N . GLN A 1 91 ? 29.635 -12.713 -6.741 1.00 45.28 91 GLN A N 1
ATOM 755 C CA . GLN A 1 91 ? 30.042 -13.083 -8.085 1.00 45.28 91 GLN A CA 1
ATOM 756 C C . GLN A 1 91 ? 31.573 -13.081 -8.088 1.00 45.28 91 GLN A C 1
ATOM 758 O O . GLN A 1 91 ? 32.209 -12.036 -8.212 1.00 45.28 91 GLN A O 1
ATOM 763 N N . THR A 1 92 ? 32.165 -14.245 -7.826 1.00 44.31 92 THR A N 1
ATOM 764 C CA . THR A 1 92 ? 33.595 -14.471 -8.007 1.00 44.31 92 THR A CA 1
ATOM 765 C C . THR A 1 92 ? 33.920 -14.293 -9.480 1.00 44.31 92 THR A C 1
ATOM 767 O O . THR A 1 92 ? 33.341 -14.949 -10.339 1.00 44.31 92 THR A O 1
ATOM 770 N N . ARG A 1 93 ? 34.827 -13.351 -9.743 1.00 50.75 93 ARG A N 1
ATOM 771 C CA . ARG A 1 93 ? 35.582 -13.249 -10.986 1.00 50.75 93 ARG A CA 1
ATOM 772 C C . ARG A 1 93 ? 36.259 -14.591 -11.250 1.00 50.75 93 ARG A C 1
ATOM 774 O O . ARG A 1 93 ? 37.086 -15.014 -10.449 1.00 50.75 93 ARG A O 1
ATOM 781 N N . GLU A 1 94 ? 35.932 -15.206 -12.370 1.00 50.38 94 GLU A N 1
ATOM 782 C CA . GLU A 1 94 ? 36.750 -16.231 -13.003 1.00 50.38 94 GLU A CA 1
ATOM 783 C C . GLU A 1 94 ? 37.530 -15.550 -14.134 1.00 50.38 94 GLU A C 1
ATOM 785 O O . GLU A 1 94 ? 37.029 -15.293 -15.223 1.00 50.38 94 GLU A O 1
ATOM 790 N N . THR A 1 95 ? 38.742 -15.122 -13.786 1.00 53.91 95 THR A N 1
ATOM 791 C CA . THR A 1 95 ? 39.867 -15.000 -14.713 1.00 53.91 95 THR A CA 1
ATOM 792 C C . THR A 1 95 ? 40.406 -16.404 -14.960 1.00 53.91 95 THR A C 1
ATOM 794 O O . THR A 1 95 ? 40.790 -17.035 -13.977 1.00 53.91 95 THR A O 1
ATOM 797 N N . ASP A 1 96 ? 40.428 -16.868 -16.209 1.00 48.28 96 ASP A N 1
ATOM 798 C CA . ASP A 1 96 ? 41.594 -17.487 -16.871 1.00 48.28 96 ASP A CA 1
ATOM 799 C C . ASP A 1 96 ? 41.218 -17.982 -18.281 1.00 48.28 96 ASP A C 1
ATOM 801 O O . ASP A 1 96 ? 40.129 -18.530 -18.476 1.00 48.28 96 ASP A O 1
ATOM 805 N N . GLY A 1 97 ? 42.121 -17.762 -19.241 1.00 50.38 97 GLY A N 1
ATOM 806 C CA . GLY A 1 97 ? 42.023 -18.159 -20.646 1.00 50.38 97 GLY A CA 1
ATOM 807 C C . GLY A 1 97 ? 42.774 -17.206 -21.562 1.00 50.38 97 GLY A C 1
ATOM 808 O O . GLY A 1 97 ? 42.083 -16.405 -22.230 1.00 50.38 97 GLY A O 1
#

pLDDT: mean 76.61, std 16.68, range [42.0, 94.0]

Foldseek 3Di:
DDDPPPVDDPVLVVLVVLVVLVVVLCVVVVQCWDADPSRKIWGHDPNDIDIGNGVVVVVVVCVVPVVSCVSCVVSVVVVVVVVVPPDDDPPDDDDDD